Protein AF-A0A6G0TP11-F1 (afdb_monomer_lite)

InterPro domains:
  IPR000228 RNA 3'-terminal phosphate cyclase [PTHR11096] (9-161)
  IPR013792 RNA 3'-terminal phosphate cyclase/enolpyruvate transferase, alpha/beta [SSF55205] (10-142)
  IPR023797 RNA 3'-terminal phosphate cyclase domain [PF01137] (11-141)
  IPR037136 RNA 3'-terminal phosphate cyclase domain superfamily [G3DSA:3.65.10.20] (5-146)

pLDDT: mean 81.12, std 17.35, range [29.61, 96.81]

Radius of gyration: 19.03 Å; chains: 1; bounding box: 40×45×56 Å

Foldseek 3Di:
DDDPQCQVLLLLVLVCVQQVWDKDQSDGPRPDIDIGGHHGDDEEAADEPPDQWQHEPQSSCVSCVVSQQADPFKYKHKYFGAQEEPPGDHVCCCAVPVQVVQVQQVWDKDKDWPAHAYPGRGGTMIIIITGYDPDGGHDDDDPDPDPDDDDDDDDDDDDPDPDPPDPDDDDD

Secondary structure (DSSP, 8-state):
----TTHHHHHHHHHHHHTT-EEE--STT-S--EEE--PPPPS-EEE----SS--BHHHHHHHHHHHHHTSSS-EEEEEEEBSB-TTS--HHHIIIIIHHHHHHTT-EEEEEEEE--BTTT--EEEEEEEE--SS-PPP-------S-PPP-------SS------------

Sequence (172 aa):
MTISKNNYIIGIQLAKQMCNATTNGDRQNSCELTFQPKTLKMGNFNLNVNSQTAASIPLMIQSALPVAIFSNHNSSITMKGGTDVSFSPSMDYVKNVLFPIYKLFGVHCEAFITKRGFYPKGRGEVILTVNPVNEYLKPVEINNFGGHPSIKGFVFIAGPKHQTNKNNQVGC

Organism: Aphis glycines (NCBI:txid307491)

Structure (mmCIF, N/CA/C/O backbone):
data_AF-A0A6G0TP11-F1
#
_entry.id   AF-A0A6G0TP11-F1
#
loop_
_atom_site.group_PDB
_atom_site.id
_atom_site.type_symbol
_atom_site.label_atom_id
_atom_site.label_alt_id
_atom_site.label_comp_id
_atom_site.label_asym_id
_atom_site.label_entity_id
_atom_site.label_seq_id
_atom_site.pdbx_PDB_ins_code
_atom_site.Cartn_x
_atom_site.Cartn_y
_atom_site.Cartn_z
_atom_site.occupancy
_atom_site.B_iso_or_equiv
_atom_site.auth_seq_id
_atom_site.auth_comp_id
_atom_site.auth_asym_id
_atom_site.auth_atom_id
_atom_site.pdbx_PDB_model_num
ATOM 1 N N . MET A 1 1 ? 25.105 -1.634 -8.463 1.00 31.56 1 MET A N 1
ATOM 2 C CA . MET A 1 1 ? 23.649 -1.896 -8.491 1.00 31.56 1 MET A CA 1
ATOM 3 C C . MET A 1 1 ? 23.021 -1.133 -7.330 1.00 31.56 1 MET A C 1
ATOM 5 O O . MET A 1 1 ? 23.015 -1.622 -6.210 1.00 31.56 1 MET A O 1
ATOM 9 N N . THR A 1 2 ? 22.624 0.123 -7.540 1.00 29.61 2 THR A N 1
ATOM 10 C CA . THR A 1 2 ? 22.115 0.972 -6.450 1.00 29.61 2 THR A CA 1
ATOM 11 C C . THR A 1 2 ? 20.653 0.621 -6.213 1.00 29.61 2 THR A C 1
ATOM 13 O O . THR A 1 2 ? 19.771 1.096 -6.926 1.00 29.61 2 THR A O 1
ATOM 16 N N . ILE A 1 3 ? 20.400 -0.264 -5.249 1.00 41.25 3 ILE A N 1
ATOM 17 C CA . ILE A 1 3 ? 19.055 -0.490 -4.715 1.00 41.25 3 ILE A CA 1
ATOM 18 C C . ILE A 1 3 ? 18.548 0.881 -4.266 1.00 41.25 3 ILE A C 1
ATOM 20 O O . ILE A 1 3 ? 19.223 1.568 -3.498 1.00 41.25 3 ILE A O 1
ATOM 24 N N . SER A 1 4 ? 17.415 1.320 -4.817 1.00 46.41 4 SER A N 1
ATOM 25 C CA . SER A 1 4 ? 16.826 2.619 -4.499 1.00 46.41 4 SER A CA 1
ATOM 26 C C . SER A 1 4 ? 16.553 2.689 -2.997 1.00 46.41 4 SER A C 1
ATOM 28 O O . SER A 1 4 ? 15.559 2.156 -2.507 1.00 46.41 4 SER A O 1
ATOM 30 N N . LYS A 1 5 ? 17.445 3.358 -2.261 1.00 55.44 5 LYS A N 1
ATOM 31 C CA . LYS A 1 5 ? 17.356 3.628 -0.818 1.00 55.44 5 LYS A CA 1
ATOM 32 C C . LYS A 1 5 ? 16.141 4.497 -0.437 1.00 55.44 5 LYS A C 1
ATOM 34 O O . LYS A 1 5 ? 16.072 4.957 0.689 1.00 55.44 5 LYS A O 1
ATOM 39 N N . ASN A 1 6 ? 15.191 4.746 -1.339 1.00 65.38 6 ASN A N 1
ATOM 40 C CA . ASN A 1 6 ? 14.142 5.747 -1.144 1.00 65.38 6 ASN A CA 1
ATOM 41 C C . ASN A 1 6 ? 12.740 5.160 -0.909 1.00 65.38 6 ASN A C 1
ATOM 43 O O . ASN A 1 6 ? 11.840 5.914 -0.553 1.00 65.38 6 ASN A O 1
ATOM 47 N N . ASN A 1 7 ? 12.529 3.844 -1.063 1.00 67.56 7 ASN A N 1
ATOM 48 C CA . ASN A 1 7 ? 11.192 3.245 -0.896 1.00 67.56 7 ASN A CA 1
ATOM 49 C C . ASN A 1 7 ? 10.621 3.453 0.520 1.00 67.56 7 ASN A C 1
ATOM 51 O O . ASN A 1 7 ? 9.445 3.777 0.661 1.00 67.56 7 ASN A O 1
ATOM 55 N N . TYR A 1 8 ? 11.449 3.313 1.561 1.00 78.38 8 TYR A N 1
ATOM 56 C CA . TYR A 1 8 ? 10.992 3.464 2.947 1.00 78.38 8 TYR A CA 1
ATOM 57 C C . TYR A 1 8 ? 10.589 4.913 3.269 1.00 78.38 8 TYR A C 1
ATOM 59 O O . TYR A 1 8 ? 9.559 5.138 3.896 1.00 78.38 8 TYR A O 1
ATOM 67 N N . ILE A 1 9 ? 11.354 5.900 2.782 1.00 83.81 9 ILE A N 1
ATOM 68 C CA . ILE A 1 9 ? 11.070 7.333 2.978 1.00 83.81 9 ILE A CA 1
ATOM 69 C C . ILE A 1 9 ? 9.707 7.675 2.387 1.00 83.81 9 ILE A C 1
ATOM 71 O O . ILE A 1 9 ? 8.914 8.377 3.005 1.00 83.81 9 ILE A O 1
ATOM 75 N N . ILE A 1 10 ? 9.421 7.142 1.203 1.00 83.94 10 ILE A N 1
ATOM 76 C CA . ILE A 1 10 ? 8.155 7.366 0.513 1.00 83.94 10 ILE A CA 1
ATOM 77 C C . ILE A 1 10 ? 6.989 6.779 1.308 1.00 83.94 10 ILE A C 1
ATOM 79 O O . ILE A 1 10 ? 5.978 7.455 1.470 1.00 83.94 10 ILE A O 1
ATOM 83 N N . GLY A 1 11 ? 7.129 5.561 1.840 1.00 85.81 11 GLY A N 1
ATOM 84 C CA . GLY A 1 11 ? 6.117 4.964 2.717 1.00 85.81 11 GLY A CA 1
ATOM 85 C C . GLY A 1 11 ? 5.845 5.820 3.959 1.00 85.81 11 GLY A C 1
ATOM 86 O O . GLY A 1 11 ? 4.689 6.056 4.305 1.00 85.81 11 GLY A O 1
ATOM 87 N N . ILE A 1 12 ? 6.899 6.371 4.573 1.00 88.31 12 ILE A N 1
ATOM 88 C CA . ILE A 1 12 ? 6.788 7.287 5.720 1.00 88.31 12 ILE A CA 1
ATOM 89 C C . ILE A 1 12 ? 6.074 8.583 5.325 1.00 88.31 12 ILE A C 1
ATOM 91 O O . ILE A 1 12 ? 5.171 9.022 6.032 1.00 88.31 12 ILE A O 1
ATOM 95 N N . GLN A 1 13 ? 6.449 9.198 4.201 1.00 86.12 13 GLN A N 1
ATOM 96 C CA . GLN A 1 13 ? 5.829 10.432 3.705 1.00 86.12 13 GLN A CA 1
ATOM 97 C C . GLN A 1 13 ? 4.347 10.232 3.374 1.00 86.12 13 GLN A C 1
ATOM 99 O O . GLN A 1 13 ? 3.520 11.075 3.720 1.00 86.12 13 GLN A O 1
ATOM 104 N N . LEU A 1 14 ? 4.016 9.098 2.758 1.00 86.56 14 LEU A N 1
ATOM 105 C CA . LEU A 1 14 ? 2.657 8.664 2.458 1.00 86.56 14 LEU A CA 1
ATOM 106 C C . LEU A 1 14 ? 1.830 8.537 3.741 1.00 86.56 14 LEU A C 1
ATOM 108 O O . LEU A 1 14 ? 0.812 9.215 3.881 1.00 86.56 14 LEU A O 1
ATOM 112 N N . ALA A 1 15 ? 2.306 7.760 4.716 1.00 89.00 15 ALA A N 1
ATOM 113 C CA . ALA A 1 15 ? 1.636 7.620 6.006 1.00 89.00 15 ALA A CA 1
ATOM 114 C C . ALA A 1 15 ? 1.486 8.979 6.710 1.00 89.00 15 ALA A C 1
ATOM 116 O O . ALA A 1 15 ? 0.392 9.333 7.145 1.00 89.00 15 ALA A O 1
ATOM 117 N N . LYS A 1 16 ? 2.549 9.793 6.734 1.00 89.00 16 LYS A N 1
ATOM 118 C CA . LYS A 1 16 ? 2.557 11.146 7.311 1.00 89.00 16 LYS A CA 1
ATOM 119 C C . LYS A 1 16 ? 1.463 12.031 6.723 1.00 89.00 16 LYS A C 1
ATOM 121 O O . LYS A 1 16 ? 0.785 12.732 7.471 1.00 89.00 16 LYS A O 1
ATOM 126 N N . GLN A 1 17 ? 1.275 11.994 5.405 1.00 86.75 17 GLN A N 1
ATOM 127 C CA . GLN A 1 17 ? 0.228 12.749 4.713 1.00 86.75 17 GLN A CA 1
ATOM 128 C C . GLN A 1 17 ? -1.179 12.219 5.007 1.00 86.75 17 GLN A C 1
ATOM 130 O O . GLN A 1 17 ? -2.121 13.011 5.059 1.00 86.75 17 GLN A O 1
ATOM 135 N N . MET A 1 18 ? -1.331 10.909 5.208 1.00 87.38 18 MET A N 1
ATOM 136 C CA . MET A 1 18 ? -2.619 10.288 5.522 1.00 87.38 18 MET A CA 1
ATOM 137 C C . MET A 1 18 ? -3.086 10.562 6.954 1.00 87.38 18 MET A C 1
ATOM 139 O O . MET A 1 18 ? -4.284 10.702 7.173 1.00 87.38 18 MET A O 1
ATOM 143 N N . CYS A 1 19 ? -2.174 10.685 7.920 1.00 89.19 19 CYS A N 1
ATOM 144 C CA . CYS A 1 19 ? -2.515 10.887 9.333 1.00 89.19 19 CYS A CA 1
ATOM 145 C C . CYS A 1 19 ? -2.054 12.233 9.919 1.00 89.19 19 CYS A C 1
ATOM 147 O O . CYS A 1 19 ? -1.916 12.353 11.139 1.00 89.19 19 CYS A O 1
ATOM 149 N N . ASN A 1 20 ? -1.765 13.226 9.067 1.00 88.25 20 ASN A N 1
ATOM 150 C CA . ASN A 1 20 ? -1.270 14.555 9.455 1.00 88.25 20 ASN A CA 1
ATOM 151 C C . ASN A 1 20 ? -0.120 14.497 10.486 1.00 88.25 20 ASN A C 1
ATOM 153 O O . ASN A 1 20 ? -0.073 15.294 11.426 1.00 88.25 20 ASN A O 1
ATOM 157 N N . ALA A 1 21 ? 0.786 13.525 10.345 1.00 91.38 21 ALA A N 1
ATOM 158 C CA . ALA A 1 21 ? 1.806 13.262 11.353 1.00 91.38 21 ALA A CA 1
ATOM 159 C C . ALA A 1 21 ? 2.896 14.337 11.386 1.00 91.38 21 ALA A C 1
ATOM 161 O O . ALA A 1 21 ? 3.246 14.953 10.374 1.00 91.38 21 ALA A O 1
ATOM 162 N N . THR A 1 22 ? 3.513 14.490 12.554 1.00 94.12 22 THR A N 1
ATOM 163 C CA . THR A 1 22 ? 4.828 15.121 12.693 1.00 94.12 22 THR A CA 1
ATOM 164 C C . THR A 1 22 ? 5.906 14.049 12.689 1.00 94.12 22 THR A C 1
ATOM 166 O O . THR A 1 22 ? 5.776 13.025 13.358 1.00 94.12 22 THR A O 1
ATOM 169 N N . THR A 1 23 ? 6.969 14.275 11.920 1.00 92.81 23 THR A N 1
ATOM 170 C CA . THR A 1 23 ? 8.088 13.335 11.808 1.00 92.81 23 THR A CA 1
ATOM 171 C C . THR A 1 23 ? 9.414 14.040 12.023 1.00 92.81 23 THR A C 1
ATOM 173 O O . THR A 1 23 ? 9.561 15.212 11.675 1.00 92.81 23 THR A O 1
ATOM 176 N N . ASN A 1 24 ? 10.382 13.309 12.564 1.00 93.06 24 ASN A N 1
ATOM 177 C CA . ASN A 1 24 ? 11.785 13.700 12.612 1.00 93.06 24 ASN A CA 1
ATOM 178 C C . ASN A 1 24 ? 12.616 12.524 12.097 1.00 93.06 24 ASN A C 1
ATOM 180 O O . ASN A 1 24 ? 12.381 11.394 12.512 1.00 93.06 24 ASN A O 1
ATOM 184 N N . GLY A 1 25 ? 13.551 12.768 11.180 1.00 88.06 25 GLY A N 1
ATOM 185 C CA . GLY A 1 25 ? 14.375 11.705 10.601 1.00 88.06 25 GLY A CA 1
ATOM 186 C C . GLY A 1 25 ? 13.824 11.071 9.321 1.00 88.06 25 GLY A C 1
ATOM 187 O O . GLY A 1 25 ? 14.420 10.117 8.830 1.00 88.06 25 GLY A O 1
ATOM 188 N N . ASP A 1 26 ? 12.764 11.614 8.704 1.00 85.69 26 ASP A N 1
ATOM 189 C CA . ASP A 1 26 ? 12.248 11.204 7.383 1.00 85.69 26 ASP A CA 1
ATOM 190 C C . ASP A 1 26 ? 13.151 11.669 6.220 1.00 85.69 26 ASP A C 1
ATOM 192 O O . ASP A 1 26 ? 12.708 12.281 5.250 1.00 85.69 26 ASP A O 1
ATOM 196 N N . ARG A 1 27 ? 14.451 11.369 6.322 1.00 84.50 27 ARG A N 1
ATOM 197 C CA . ARG A 1 27 ? 15.502 11.704 5.355 1.00 84.50 27 ARG A CA 1
ATOM 198 C C . ARG A 1 27 ? 16.358 10.485 5.014 1.00 84.50 27 ARG A C 1
ATOM 200 O O . ARG A 1 27 ? 16.392 9.483 5.731 1.00 84.50 27 ARG A O 1
ATOM 207 N N . GLN A 1 28 ? 17.084 10.578 3.907 1.00 82.06 28 GLN A N 1
ATOM 208 C CA . GLN A 1 28 ? 17.957 9.500 3.454 1.00 82.06 28 GLN A CA 1
ATOM 209 C C . GLN A 1 28 ? 19.107 9.249 4.437 1.00 82.06 28 GLN A C 1
ATOM 211 O O . GLN A 1 28 ? 19.695 10.192 4.963 1.00 82.06 28 GLN A O 1
ATOM 216 N N . ASN A 1 29 ? 19.433 7.970 4.653 1.00 83.69 29 ASN A N 1
ATOM 217 C CA . ASN A 1 29 ? 20.475 7.508 5.579 1.00 83.69 29 ASN A CA 1
ATOM 218 C C . ASN A 1 29 ? 20.257 7.927 7.050 1.00 83.69 29 ASN A C 1
ATOM 220 O O . ASN A 1 29 ? 21.198 7.872 7.836 1.00 83.69 29 ASN A O 1
ATOM 224 N N . SER A 1 30 ? 19.045 8.343 7.435 1.00 87.38 30 SER A N 1
ATOM 225 C CA . SER A 1 30 ? 18.709 8.477 8.853 1.00 87.38 30 SER A CA 1
ATOM 226 C C . SER A 1 30 ? 18.695 7.096 9.507 1.00 87.38 30 SER A C 1
ATOM 228 O O . SER A 1 30 ? 18.096 6.170 8.960 1.00 87.38 30 SER A O 1
ATOM 230 N N . CYS A 1 31 ? 19.330 6.969 10.669 1.00 89.31 31 CYS A N 1
ATOM 231 C CA . CYS A 1 31 ? 19.283 5.754 11.491 1.00 89.31 31 CYS A CA 1
ATOM 232 C C . CYS A 1 31 ? 18.174 5.804 12.551 1.00 89.31 31 CYS A C 1
ATOM 234 O O . CYS A 1 31 ? 17.948 4.824 13.251 1.00 89.31 31 CYS A O 1
ATOM 236 N N . GLU A 1 32 ? 17.493 6.943 12.665 1.00 91.25 32 GLU A N 1
ATOM 237 C CA . GLU A 1 32 ? 16.431 7.184 13.632 1.00 91.25 32 GLU A CA 1
ATOM 238 C C . GLU A 1 32 ? 15.247 7.866 12.940 1.00 91.25 32 GLU A C 1
ATOM 240 O O . GLU A 1 32 ? 15.430 8.694 12.038 1.00 91.25 32 GLU A O 1
ATOM 245 N N . LEU A 1 33 ? 14.036 7.499 13.355 1.00 93.25 33 LEU A N 1
ATOM 246 C CA . LEU A 1 33 ? 12.785 8.086 12.896 1.00 93.25 33 LEU A CA 1
ATOM 247 C C . LEU A 1 33 ? 11.839 8.232 14.088 1.00 93.25 33 LEU A C 1
ATOM 249 O O . LEU A 1 33 ? 11.459 7.244 14.710 1.00 93.25 33 LEU A O 1
ATOM 253 N N . THR A 1 34 ? 11.385 9.453 14.345 1.00 95.31 34 THR A N 1
ATOM 254 C CA . THR A 1 34 ? 10.225 9.715 15.199 1.00 95.31 34 THR A CA 1
ATOM 255 C C . THR A 1 34 ? 9.009 9.938 14.310 1.00 95.31 34 THR A C 1
ATOM 257 O O . THR A 1 34 ? 9.068 10.751 13.386 1.00 95.31 34 THR A O 1
ATOM 260 N N . PHE A 1 35 ? 7.903 9.248 14.587 1.00 95.00 35 PHE A N 1
ATOM 261 C CA . PHE A 1 35 ? 6.640 9.404 13.866 1.00 95.00 35 PHE A CA 1
ATOM 262 C C . PHE A 1 35 ? 5.496 9.582 14.863 1.00 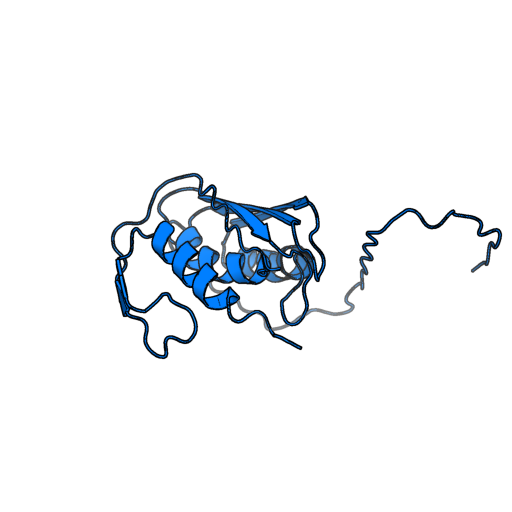95.00 35 PHE A C 1
ATOM 264 O O . PHE A 1 35 ? 5.189 8.673 15.629 1.00 95.00 35 PHE A O 1
ATOM 271 N N . GLN A 1 36 ? 4.862 10.752 14.852 1.00 95.75 36 GLN A N 1
ATOM 272 C CA . GLN A 1 36 ? 3.767 11.084 15.756 1.00 95.75 36 GLN A CA 1
ATOM 273 C C . GLN A 1 36 ? 2.496 11.362 14.939 1.00 95.75 36 GLN A C 1
ATOM 2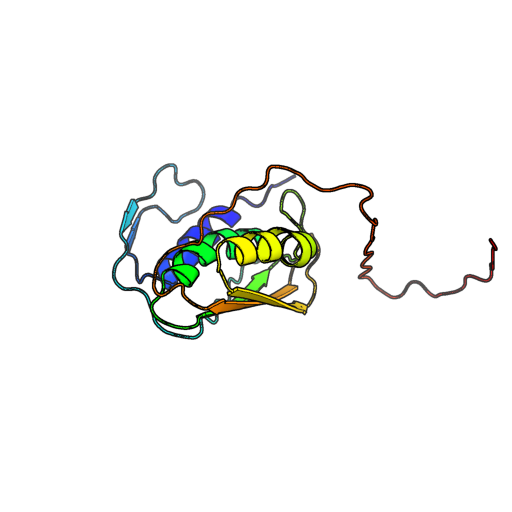75 O O . GLN A 1 36 ? 2.365 12.459 14.381 1.00 95.75 36 GLN A O 1
ATOM 280 N N . PRO A 1 37 ? 1.576 10.383 14.819 1.00 92.75 37 PRO A N 1
ATOM 281 C CA . PRO A 1 37 ? 0.323 10.565 14.095 1.00 92.75 37 PRO A CA 1
ATOM 282 C C . PRO A 1 37 ? -0.570 11.584 14.808 1.00 92.75 37 PRO A C 1
ATOM 284 O O . PRO A 1 37 ? -0.516 11.728 16.030 1.00 92.75 37 PRO A O 1
ATOM 287 N N . LYS A 1 38 ? -1.393 12.297 14.037 1.00 90.19 38 LYS A N 1
ATOM 288 C CA . LYS A 1 38 ? -2.394 13.231 14.559 1.00 90.19 38 LYS A CA 1
ATOM 289 C C . LYS A 1 38 ? -3.780 12.762 14.133 1.00 90.19 38 LYS A C 1
ATOM 291 O O . LYS A 1 38 ? -4.257 11.735 14.597 1.00 90.19 38 LYS A O 1
ATOM 296 N N . THR A 1 39 ? -4.423 13.500 13.239 1.00 85.44 39 THR A N 1
ATOM 297 C CA . THR A 1 39 ? -5.755 13.193 12.729 1.00 85.44 39 THR A CA 1
ATOM 298 C C . THR A 1 39 ? -5.669 12.539 11.360 1.00 85.44 39 THR A C 1
ATOM 300 O O . THR A 1 39 ? -4.891 12.964 10.503 1.00 85.44 39 THR A O 1
ATOM 303 N N . LEU A 1 40 ? -6.499 11.521 11.133 1.00 83.75 40 LEU A N 1
ATOM 304 C CA . LEU A 1 40 ? -6.665 10.939 9.806 1.00 83.75 40 LEU A CA 1
ATOM 305 C C . LEU A 1 40 ? -7.269 11.979 8.864 1.00 83.75 40 LEU A C 1
ATOM 307 O O . LEU A 1 40 ? -8.282 12.615 9.163 1.00 83.75 40 LEU A O 1
ATOM 311 N N . LYS A 1 41 ? -6.621 12.171 7.722 1.00 71.56 41 LYS A N 1
ATOM 312 C CA . LYS A 1 41 ? -7.101 13.050 6.667 1.00 71.56 41 LYS A CA 1
ATOM 313 C C . LYS A 1 41 ? -8.218 12.342 5.900 1.00 71.56 41 LYS A C 1
ATOM 315 O O . LYS A 1 41 ? -8.115 11.160 5.592 1.00 71.56 41 LYS A O 1
ATOM 320 N N . MET A 1 42 ? -9.283 13.075 5.592 1.00 66.88 42 MET A N 1
ATOM 321 C CA . MET A 1 42 ? -10.454 12.545 4.889 1.00 66.88 42 MET A CA 1
ATOM 322 C C . MET A 1 42 ? -10.292 12.690 3.364 1.00 66.88 42 MET A C 1
ATOM 324 O O . MET A 1 42 ? -9.829 13.732 2.894 1.00 66.88 42 MET A O 1
ATOM 328 N N . GLY A 1 43 ? -10.733 11.690 2.593 1.00 65.94 43 GLY A N 1
ATOM 329 C CA . GLY A 1 43 ? -10.976 11.805 1.147 1.00 65.94 43 GLY A CA 1
ATOM 330 C C . GLY A 1 43 ? -9.847 11.350 0.208 1.00 65.94 43 GLY A C 1
ATOM 331 O O . GLY A 1 43 ? -9.020 10.506 0.543 1.00 65.94 43 GLY A O 1
ATOM 332 N N . ASN A 1 44 ? -9.860 11.883 -1.022 1.00 62.25 44 ASN A N 1
ATOM 333 C CA . ASN A 1 44 ? -8.967 11.472 -2.112 1.00 62.25 44 ASN A CA 1
ATOM 334 C C . ASN A 1 44 ? -7.518 11.940 -1.877 1.00 62.25 44 ASN A C 1
ATOM 336 O O . ASN A 1 44 ? -7.217 13.136 -1.852 1.00 62.25 44 ASN A O 1
ATOM 340 N N . PHE A 1 45 ? -6.597 10.988 -1.788 1.00 65.44 45 PHE A N 1
ATOM 341 C CA . PHE A 1 45 ? -5.158 11.184 -1.705 1.00 65.44 45 PHE A CA 1
ATOM 342 C C . PHE A 1 45 ? -4.545 11.219 -3.111 1.00 65.44 45 PHE A C 1
ATOM 344 O O . PHE A 1 45 ? -4.133 10.207 -3.674 1.00 65.44 45 PHE A O 1
ATOM 351 N N . ASN A 1 46 ? -4.427 12.407 -3.699 1.00 56.22 46 ASN A N 1
ATOM 352 C CA . ASN A 1 46 ? -3.624 12.575 -4.912 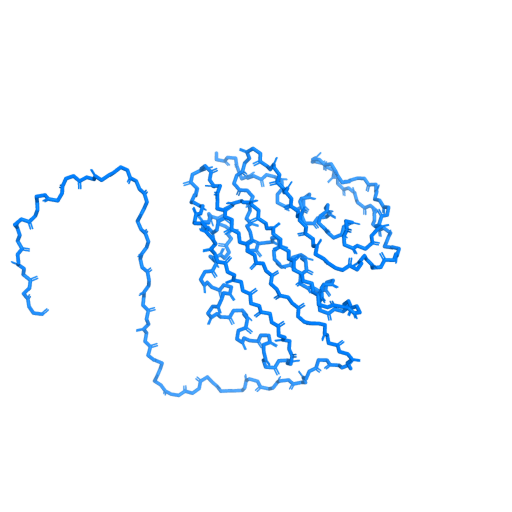1.00 56.22 46 ASN A CA 1
ATOM 353 C C . ASN A 1 46 ? -2.146 12.696 -4.541 1.00 56.22 46 ASN A C 1
ATOM 355 O O . ASN A 1 46 ? -1.598 13.794 -4.432 1.00 56.22 46 ASN A O 1
ATOM 359 N N . LEU A 1 47 ? -1.508 11.552 -4.309 1.00 57.88 47 LEU A N 1
ATOM 360 C CA . LEU A 1 47 ? -0.122 11.496 -3.872 1.00 57.88 47 LEU A CA 1
ATOM 361 C C . LEU A 1 47 ? 0.800 11.316 -5.068 1.00 57.88 47 LEU A C 1
ATOM 363 O O . LEU A 1 47 ? 1.188 10.224 -5.476 1.00 57.88 47 LEU A O 1
ATOM 367 N N . ASN A 1 48 ? 1.189 12.461 -5.624 1.00 53.75 48 ASN A N 1
ATOM 368 C CA . ASN A 1 48 ? 2.259 12.536 -6.605 1.00 53.75 48 ASN A CA 1
ATOM 369 C C . ASN A 1 48 ? 3.605 12.327 -5.904 1.00 53.75 48 ASN A C 1
ATOM 371 O O . ASN A 1 48 ? 4.323 13.278 -5.596 1.00 53.75 48 ASN A O 1
ATOM 375 N N . VAL A 1 49 ? 3.961 11.069 -5.665 1.00 54.12 49 VAL A N 1
ATOM 376 C CA . VAL A 1 49 ? 5.320 10.713 -5.266 1.00 54.12 49 VAL A CA 1
ATOM 377 C C . VAL A 1 49 ? 6.208 10.816 -6.504 1.00 54.12 49 VAL A C 1
ATOM 379 O O . VAL A 1 49 ? 6.390 9.868 -7.265 1.00 54.12 49 VAL A O 1
ATOM 382 N N . ASN A 1 50 ? 6.749 12.011 -6.731 1.00 48.50 50 ASN A N 1
ATOM 383 C CA . ASN A 1 50 ? 7.685 12.289 -7.815 1.00 48.50 50 ASN A CA 1
ATOM 384 C C . ASN A 1 50 ? 9.092 11.856 -7.401 1.00 48.50 50 ASN A C 1
ATOM 386 O O . ASN A 1 50 ? 10.009 12.647 -7.197 1.00 48.50 50 ASN A O 1
ATOM 390 N N . SER A 1 51 ? 9.259 10.554 -7.248 1.00 43.22 51 SER A N 1
ATOM 391 C CA . SER A 1 51 ? 10.579 9.970 -7.185 1.00 43.22 51 SER A CA 1
ATOM 392 C C . SER A 1 51 ? 11.137 9.998 -8.610 1.00 43.22 51 SER A C 1
ATOM 394 O O . SER A 1 51 ? 10.610 9.337 -9.499 1.00 43.22 51 SER A O 1
ATOM 396 N N . GLN A 1 52 ? 12.231 10.725 -8.845 1.00 43.81 52 GLN A N 1
ATOM 397 C CA . GLN A 1 52 ? 13.032 10.588 -10.075 1.00 43.81 52 GLN A CA 1
ATOM 398 C C . GLN A 1 52 ? 13.504 9.131 -10.309 1.00 43.81 52 GLN A C 1
ATOM 400 O O . GLN A 1 52 ? 13.988 8.796 -11.387 1.00 43.81 52 GLN A O 1
ATOM 405 N N . THR A 1 53 ? 13.317 8.253 -9.317 1.00 55.50 53 THR A N 1
ATOM 406 C CA . THR A 1 53 ? 13.583 6.812 -9.321 1.00 55.50 53 THR A CA 1
ATOM 407 C C . THR A 1 53 ? 12.314 5.936 -9.392 1.00 55.50 53 THR A C 1
ATOM 409 O O . THR A 1 53 ? 11.192 6.372 -9.137 1.00 55.50 53 THR A O 1
ATOM 412 N N . ALA A 1 54 ? 12.482 4.652 -9.709 1.00 58.56 54 ALA A N 1
ATOM 413 C CA . ALA A 1 54 ? 11.415 3.651 -9.799 1.00 58.56 54 ALA A CA 1
ATOM 414 C C . ALA A 1 54 ? 10.902 3.169 -8.420 1.00 58.56 54 ALA A C 1
ATOM 416 O O . ALA A 1 54 ? 11.033 1.993 -8.085 1.00 58.56 54 ALA A O 1
ATOM 417 N N . ALA A 1 55 ? 10.349 4.068 -7.601 1.00 74.81 55 ALA A N 1
ATOM 418 C CA . ALA A 1 55 ? 9.748 3.696 -6.319 1.00 74.81 55 ALA A CA 1
ATOM 419 C C . ALA A 1 55 ? 8.589 2.711 -6.521 1.00 74.81 55 ALA A C 1
ATOM 421 O O . ALA A 1 55 ? 7.740 2.934 -7.384 1.00 74.81 55 ALA A O 1
ATOM 422 N N . SER A 1 56 ? 8.561 1.617 -5.761 1.00 87.62 56 SER A N 1
ATOM 423 C CA . SER A 1 56 ? 7.576 0.550 -5.963 1.00 87.62 56 SER A CA 1
ATOM 424 C C . SER A 1 56 ? 6.179 0.968 -5.497 1.00 87.62 56 SER A C 1
ATOM 426 O O . SER A 1 56 ? 5.964 1.232 -4.314 1.00 87.62 56 SER A O 1
ATOM 428 N N . ILE A 1 57 ? 5.214 0.960 -6.418 1.00 90.25 57 ILE A N 1
ATOM 429 C CA . ILE A 1 57 ? 3.797 1.161 -6.105 1.00 90.25 57 ILE A CA 1
ATOM 430 C C . ILE A 1 57 ? 3.270 0.068 -5.163 1.00 90.25 57 ILE A C 1
ATOM 432 O O . ILE A 1 57 ? 2.645 0.427 -4.169 1.00 90.25 57 ILE A O 1
ATOM 436 N N . PRO A 1 58 ? 3.543 -1.233 -5.380 1.00 92.25 58 PRO A N 1
ATOM 437 C CA . PRO A 1 58 ? 3.177 -2.279 -4.423 1.00 92.25 58 PRO A CA 1
ATOM 438 C C . PRO A 1 58 ? 3.625 -2.016 -2.976 1.00 92.25 58 PRO A C 1
ATOM 440 O O . PRO A 1 58 ? 2.850 -2.246 -2.051 1.00 92.25 58 PRO A O 1
ATOM 443 N N . LEU A 1 59 ? 4.834 -1.486 -2.759 1.00 90.25 59 LEU A N 1
ATOM 444 C CA . LEU A 1 59 ? 5.309 -1.145 -1.408 1.00 90.25 59 LEU A CA 1
ATOM 445 C C . LEU A 1 59 ? 4.613 0.099 -0.833 1.00 90.25 59 LEU A C 1
ATOM 447 O O . LEU A 1 59 ? 4.312 0.145 0.361 1.00 90.25 59 LEU A O 1
ATOM 451 N N . MET A 1 60 ? 4.312 1.091 -1.678 1.00 89.75 60 MET A N 1
ATOM 452 C CA . MET A 1 60 ? 3.488 2.237 -1.277 1.00 89.75 60 MET A CA 1
ATOM 453 C C . MET A 1 60 ? 2.090 1.786 -0.844 1.00 89.75 60 MET A C 1
ATOM 455 O O . MET A 1 60 ? 1.615 2.191 0.214 1.00 89.75 60 MET A O 1
ATOM 459 N N . ILE A 1 61 ? 1.470 0.881 -1.607 1.00 92.38 61 ILE A N 1
ATOM 460 C CA . ILE A 1 61 ? 0.181 0.267 -1.274 1.00 92.38 61 ILE A CA 1
ATOM 461 C C . ILE A 1 61 ? 0.248 -0.395 0.108 1.00 92.38 61 ILE A C 1
ATOM 463 O O . ILE A 1 61 ? -0.602 -0.109 0.946 1.00 92.38 61 ILE A O 1
ATOM 467 N N . GLN A 1 62 ? 1.276 -1.204 0.388 1.00 91.38 62 GLN A N 1
ATOM 468 C CA . GLN A 1 62 ? 1.447 -1.848 1.701 1.00 91.38 62 GLN A CA 1
ATOM 469 C C . GLN A 1 62 ? 1.553 -0.846 2.859 1.00 91.38 62 GLN A C 1
ATOM 471 O O . GLN A 1 62 ? 1.037 -1.118 3.938 1.00 91.38 62 GLN A O 1
ATOM 476 N N . SER A 1 63 ? 2.182 0.312 2.640 1.00 90.00 63 SER A N 1
ATOM 477 C CA . SER A 1 63 ? 2.297 1.360 3.665 1.00 90.00 63 SER A CA 1
ATOM 478 C C . SER A 1 63 ? 0.985 2.125 3.879 1.00 90.00 63 SER A C 1
ATOM 480 O O . SER A 1 63 ? 0.659 2.483 5.007 1.00 90.00 63 SER A O 1
ATOM 482 N N . ALA A 1 64 ? 0.218 2.373 2.812 1.00 90.06 64 ALA A N 1
ATOM 483 C CA . ALA A 1 64 ? -1.049 3.102 2.891 1.00 90.06 64 ALA A CA 1
ATOM 484 C C . ALA A 1 64 ? -2.217 2.256 3.407 1.00 90.06 64 ALA A C 1
ATOM 486 O O . ALA A 1 64 ? -3.108 2.785 4.070 1.00 90.06 64 ALA A O 1
ATOM 487 N N . LEU A 1 65 ? -2.239 0.960 3.087 1.00 91.94 65 LEU A N 1
ATOM 488 C CA . LEU A 1 65 ? -3.376 0.077 3.349 1.00 91.94 65 LEU A CA 1
ATOM 489 C C . LEU A 1 65 ? -3.836 0.086 4.812 1.00 91.94 65 LEU A C 1
ATOM 491 O O . LEU A 1 65 ? -5.022 0.327 5.013 1.00 91.94 65 LEU A O 1
ATOM 495 N N . PRO A 1 66 ? -2.970 -0.100 5.829 1.00 91.38 66 PRO A N 1
ATOM 496 C CA . PRO A 1 66 ? -3.418 -0.090 7.221 1.00 91.38 66 PRO A CA 1
ATOM 497 C C . PRO A 1 66 ? -4.111 1.221 7.599 1.00 91.38 66 PRO A C 1
ATOM 499 O O . PRO A 1 66 ? -5.164 1.210 8.228 1.00 91.38 66 PRO A O 1
ATOM 502 N N . VAL A 1 67 ? -3.567 2.356 7.152 1.00 91.25 67 VAL A N 1
ATOM 503 C CA . VAL A 1 67 ? -4.134 3.678 7.445 1.00 91.25 67 VAL A CA 1
ATOM 504 C C . VAL A 1 67 ? -5.474 3.876 6.731 1.00 91.25 67 VAL A C 1
ATOM 506 O O . VAL A 1 67 ? -6.401 4.425 7.316 1.00 91.25 67 VAL A O 1
ATOM 509 N N . ALA A 1 68 ? -5.599 3.413 5.484 1.00 91.25 68 ALA A N 1
ATOM 510 C CA . ALA A 1 68 ? -6.836 3.517 4.713 1.00 91.25 68 ALA A CA 1
ATOM 511 C C . ALA A 1 68 ? -7.945 2.589 5.243 1.00 91.25 68 ALA A C 1
ATOM 513 O O . ALA A 1 68 ? -9.101 3.002 5.317 1.00 91.25 68 ALA A O 1
ATOM 514 N N . ILE A 1 69 ? -7.595 1.361 5.639 1.00 92.94 69 ILE A N 1
ATOM 515 C CA . ILE A 1 69 ? -8.524 0.360 6.188 1.00 92.94 69 ILE A CA 1
ATOM 516 C C . ILE A 1 69 ? -9.181 0.870 7.473 1.00 92.94 69 ILE A C 1
ATOM 518 O O . ILE A 1 69 ? -10.382 0.702 7.642 1.00 92.94 69 ILE A O 1
ATOM 522 N N . PHE A 1 70 ? -8.414 1.516 8.353 1.00 90.62 70 PHE A N 1
ATOM 523 C CA . PHE A 1 70 ? -8.910 2.055 9.626 1.00 90.62 70 PHE A CA 1
ATOM 524 C C . PHE A 1 70 ? -9.252 3.549 9.561 1.00 90.62 70 PHE A C 1
ATOM 526 O O . PHE A 1 70 ? -9.282 4.235 10.581 1.00 90.62 70 PHE A O 1
ATOM 533 N N . SER A 1 71 ? -9.476 4.076 8.358 1.00 87.69 71 SER A N 1
ATOM 534 C CA . SER A 1 71 ? -9.975 5.439 8.190 1.00 87.69 71 SER A CA 1
ATOM 535 C C . SER A 1 71 ? -11.488 5.511 8.407 1.00 87.69 71 SER A C 1
ATOM 537 O O . SER A 1 71 ? -12.165 4.495 8.452 1.00 87.69 71 SER A O 1
ATOM 539 N N . ASN A 1 72 ? -12.039 6.720 8.530 1.00 85.25 72 ASN A N 1
ATOM 540 C CA . ASN A 1 72 ? -13.489 6.908 8.694 1.00 85.25 72 ASN A CA 1
ATOM 541 C C . ASN A 1 72 ? -14.236 7.030 7.351 1.00 85.25 72 ASN A C 1
ATOM 543 O O . ASN A 1 72 ? -15.454 7.196 7.332 1.00 85.25 72 ASN A O 1
ATOM 547 N N . HIS A 1 73 ? -13.519 7.020 6.220 1.00 86.19 73 HIS A N 1
ATOM 548 C CA . HIS A 1 73 ? -14.080 7.324 4.903 1.00 86.19 73 HIS A CA 1
ATOM 549 C C . HIS A 1 73 ? -13.418 6.502 3.802 1.00 86.19 73 HIS A C 1
ATOM 551 O O . HIS A 1 73 ? -12.257 6.119 3.902 1.00 86.19 73 HIS A O 1
ATOM 557 N N . ASN A 1 74 ? -14.131 6.315 2.693 1.00 89.12 74 ASN A N 1
ATOM 558 C CA . ASN A 1 74 ? -13.539 5.732 1.494 1.00 89.12 74 ASN A CA 1
ATOM 559 C C . ASN A 1 74 ? -12.318 6.550 1.053 1.00 89.12 74 ASN A C 1
ATOM 561 O O . ASN A 1 74 ? -12.369 7.779 0.952 1.00 89.12 74 ASN A O 1
ATOM 565 N N . SER A 1 75 ? -11.227 5.845 0.778 1.00 88.56 75 SER A N 1
ATOM 566 C CA . SER A 1 75 ? -9.957 6.424 0.358 1.00 88.56 75 SER A CA 1
ATOM 567 C C . SER A 1 75 ? -9.703 6.098 -1.110 1.00 88.56 75 SER A C 1
ATOM 569 O O . SER A 1 75 ? -9.799 4.941 -1.515 1.00 88.56 75 SER A O 1
ATOM 571 N N . SER A 1 76 ? -9.333 7.105 -1.901 1.00 90.44 76 SER A N 1
ATOM 572 C CA . SER A 1 76 ? -8.823 6.926 -3.266 1.00 90.44 76 SER A CA 1
ATOM 573 C C . SER A 1 76 ? -7.422 7.513 -3.351 1.00 90.44 76 SER A C 1
ATOM 575 O O . SER A 1 76 ? -7.245 8.697 -3.078 1.00 90.44 76 SER A O 1
ATOM 577 N N . ILE A 1 77 ? -6.422 6.696 -3.674 1.00 89.06 77 ILE A N 1
ATOM 578 C CA . ILE A 1 77 ? -5.004 7.058 -3.648 1.00 89.06 77 ILE A CA 1
ATOM 579 C C . ILE A 1 77 ? -4.406 6.890 -5.041 1.00 89.06 77 ILE A C 1
ATOM 581 O O . ILE A 1 77 ? -4.224 5.770 -5.517 1.00 89.06 77 ILE A O 1
ATOM 585 N N . THR A 1 78 ? -4.049 8.000 -5.679 1.00 89.56 78 THR A N 1
ATOM 586 C CA . THR A 1 78 ? -3.310 7.978 -6.948 1.00 89.56 78 THR A CA 1
ATOM 587 C C . THR A 1 78 ? -1.819 7.916 -6.652 1.00 89.56 78 THR A C 1
ATOM 589 O O . THR A 1 78 ? -1.291 8.813 -5.998 1.00 89.56 78 THR A O 1
ATOM 592 N N . MET A 1 79 ? -1.135 6.885 -7.148 1.00 88.19 79 MET A N 1
ATOM 593 C CA . MET A 1 79 ? 0.298 6.652 -6.961 1.00 88.19 79 MET A CA 1
ATOM 594 C C . MET A 1 79 ? 1.011 6.553 -8.305 1.00 88.19 79 MET A C 1
ATOM 596 O O . MET A 1 79 ? 0.548 5.867 -9.215 1.00 88.19 79 MET A O 1
ATOM 600 N N . LYS A 1 80 ? 2.181 7.187 -8.410 1.00 86.69 80 LYS A N 1
ATOM 601 C CA . LYS A 1 80 ? 3.061 7.121 -9.585 1.00 86.69 80 LYS A CA 1
ATOM 602 C C . LYS A 1 80 ? 4.400 6.506 -9.201 1.00 86.69 80 LYS A C 1
ATOM 604 O O . LYS A 1 80 ? 4.969 6.861 -8.176 1.00 86.69 80 LYS A O 1
ATOM 609 N N . GLY A 1 81 ? 4.911 5.586 -10.015 1.00 85.81 81 GLY A N 1
ATOM 610 C CA . GLY A 1 81 ? 6.118 4.830 -9.680 1.00 85.81 81 GLY A CA 1
ATOM 611 C C . GLY A 1 81 ? 6.332 3.596 -10.551 1.00 85.81 81 GLY A C 1
ATOM 612 O O . GLY A 1 81 ? 5.936 3.556 -11.712 1.00 85.81 81 GLY A O 1
ATOM 613 N N . GLY A 1 82 ? 7.009 2.589 -10.019 1.00 87.88 82 GLY A N 1
ATOM 614 C CA . GLY A 1 82 ? 7.155 1.281 -10.642 1.00 87.88 82 GLY A CA 1
ATOM 615 C C . GLY A 1 82 ? 5.987 0.365 -10.284 1.00 87.88 82 GLY A C 1
ATOM 616 O O . GLY A 1 82 ? 5.725 0.151 -9.104 1.00 87.88 82 GLY A O 1
ATOM 617 N N . THR A 1 83 ? 5.301 -0.188 -11.282 1.00 89.94 83 THR A N 1
ATOM 618 C CA . THR A 1 83 ? 4.295 -1.248 -11.071 1.00 89.94 83 THR A CA 1
ATOM 619 C C . THR A 1 83 ? 4.943 -2.623 -10.971 1.00 89.94 83 THR A C 1
ATOM 621 O O . THR A 1 83 ? 4.424 -3.501 -10.289 1.00 89.94 83 THR A O 1
ATOM 624 N N . ASP A 1 84 ? 6.077 -2.791 -11.656 1.00 87.50 84 ASP A N 1
ATOM 625 C CA . ASP A 1 84 ? 6.768 -4.060 -11.857 1.00 87.50 84 ASP A CA 1
ATOM 626 C C . ASP A 1 84 ? 8.283 -3.789 -11.799 1.00 87.50 84 ASP A C 1
ATOM 628 O O . ASP A 1 84 ? 8.929 -3.450 -12.797 1.00 87.50 84 ASP A O 1
ATOM 632 N N . VAL A 1 85 ? 8.841 -3.838 -10.587 1.00 81.44 85 VAL A N 1
ATOM 633 C CA . VAL A 1 85 ? 10.255 -3.539 -10.300 1.00 81.44 85 VAL A CA 1
ATOM 634 C C . VAL A 1 85 ? 10.883 -4.654 -9.471 1.00 81.44 85 VAL A C 1
ATOM 636 O O . VAL A 1 85 ? 10.192 -5.340 -8.721 1.00 81.44 85 VAL A O 1
ATOM 639 N N . SER A 1 86 ? 12.199 -4.840 -9.595 1.00 80.25 86 SER A N 1
ATOM 640 C CA . SER A 1 86 ? 12.942 -5.843 -8.823 1.00 80.25 86 SER A CA 1
ATOM 641 C C . SER A 1 86 ? 12.807 -5.624 -7.311 1.00 80.25 86 SER A C 1
ATOM 643 O O . SER A 1 86 ? 12.698 -4.485 -6.854 1.00 80.25 86 SER A O 1
ATOM 645 N N . PHE A 1 87 ? 12.881 -6.714 -6.537 1.00 80.56 87 PHE A N 1
ATOM 646 C CA . PHE A 1 87 ? 12.810 -6.707 -5.064 1.00 80.56 87 PHE A CA 1
ATOM 647 C C . PHE A 1 87 ? 11.514 -6.097 -4.499 1.00 80.56 87 PHE A C 1
ATOM 649 O O . PHE A 1 87 ? 11.490 -5.530 -3.410 1.00 80.56 87 PHE A O 1
ATOM 656 N N . SER A 1 88 ? 10.430 -6.223 -5.258 1.00 85.62 88 SER A N 1
ATOM 657 C CA . SER A 1 88 ? 9.074 -5.830 -4.897 1.00 85.62 88 SER A CA 1
ATOM 658 C C . SER A 1 88 ? 8.098 -6.858 -5.470 1.00 85.62 88 SER A C 1
ATOM 660 O O . SER A 1 88 ? 8.373 -7.408 -6.539 1.00 85.62 88 SER A O 1
ATOM 662 N N . PRO A 1 89 ? 6.928 -7.076 -4.843 1.00 88.88 89 PRO A N 1
ATOM 663 C CA . PRO A 1 89 ? 5.811 -7.721 -5.524 1.00 88.88 89 PRO A CA 1
ATOM 664 C C . PRO A 1 89 ? 5.466 -6.981 -6.824 1.00 88.88 89 PRO A C 1
ATOM 666 O O . PRO A 1 89 ? 5.731 -5.782 -6.934 1.00 88.88 89 PRO A O 1
ATOM 669 N N . SER A 1 90 ? 4.854 -7.670 -7.786 1.00 91.81 90 SER A N 1
ATOM 670 C CA . SER A 1 90 ? 4.221 -7.028 -8.942 1.00 91.81 90 SER A CA 1
ATOM 671 C C . SER A 1 90 ? 2.840 -6.490 -8.572 1.00 91.81 90 SER A C 1
ATOM 673 O O . SER A 1 90 ? 2.198 -6.967 -7.630 1.00 91.81 90 SER A O 1
ATOM 675 N N . MET A 1 91 ? 2.323 -5.542 -9.352 1.00 93.75 91 MET A N 1
ATOM 676 C CA . MET A 1 91 ? 0.925 -5.127 -9.203 1.00 93.75 91 MET A CA 1
ATOM 677 C C . MET A 1 91 ? -0.066 -6.268 -9.474 1.00 93.75 91 MET A C 1
ATOM 679 O O . MET A 1 91 ? -1.154 -6.275 -8.901 1.00 93.75 91 MET A O 1
ATOM 683 N N . ASP A 1 92 ? 0.301 -7.260 -10.290 1.00 94.00 92 ASP A N 1
ATOM 684 C CA . ASP A 1 92 ? -0.542 -8.440 -10.504 1.00 94.00 92 ASP A CA 1
ATOM 685 C C . ASP A 1 92 ? -0.598 -9.341 -9.272 1.00 94.00 92 ASP A C 1
ATOM 687 O O . ASP A 1 92 ? -1.661 -9.877 -8.976 1.00 94.00 92 ASP A O 1
ATOM 691 N N . TYR A 1 93 ? 0.495 -9.471 -8.514 1.00 94.81 93 TYR A N 1
ATOM 692 C CA . TYR A 1 93 ? 0.456 -10.154 -7.220 1.00 94.81 93 TYR A CA 1
ATOM 693 C C . TYR A 1 93 ? -0.480 -9.424 -6.252 1.00 94.81 93 TYR A C 1
ATOM 695 O O . TYR A 1 93 ? -1.329 -10.040 -5.611 1.00 94.81 93 TYR A O 1
ATOM 703 N N . VAL A 1 94 ? -0.375 -8.093 -6.183 1.00 95.75 94 VAL A N 1
ATOM 704 C CA . VAL A 1 94 ? -1.240 -7.279 -5.319 1.00 95.75 94 VAL A CA 1
ATOM 705 C C . VAL A 1 94 ? -2.718 -7.500 -5.661 1.00 95.75 94 VAL A C 1
ATOM 707 O O . VAL A 1 94 ? -3.521 -7.786 -4.777 1.00 95.75 94 VAL A O 1
ATOM 710 N N . LYS A 1 95 ? -3.074 -7.442 -6.948 1.00 95.44 95 LYS A N 1
ATOM 711 C CA . LYS A 1 95 ? -4.464 -7.581 -7.403 1.00 95.44 95 LYS A CA 1
ATOM 712 C C . LYS A 1 95 ? -5.014 -9.002 -7.309 1.00 95.44 95 LYS A C 1
ATOM 714 O O . LYS A 1 95 ? -6.173 -9.167 -6.954 1.00 95.44 95 LYS A O 1
ATOM 719 N N . ASN A 1 96 ? -4.221 -10.006 -7.679 1.00 94.44 96 ASN A N 1
ATOM 720 C CA . ASN A 1 96 ? -4.707 -11.379 -7.849 1.00 94.44 96 ASN A CA 1
ATOM 721 C C . ASN A 1 96 ? -4.432 -12.278 -6.638 1.00 94.44 96 ASN A C 1
ATOM 723 O O . ASN A 1 96 ? -4.970 -13.379 -6.582 1.00 94.44 96 ASN A O 1
ATOM 727 N N . VAL A 1 97 ? -3.604 -11.835 -5.686 1.00 93.50 97 VAL A N 1
ATOM 728 C CA . VAL A 1 97 ? -3.256 -12.609 -4.486 1.00 93.50 97 VAL A CA 1
ATOM 729 C C . VAL A 1 97 ? -3.540 -11.805 -3.222 1.00 93.50 97 VAL A C 1
ATOM 731 O O . VAL A 1 97 ? -4.367 -12.217 -2.413 1.00 93.50 97 VAL A O 1
ATOM 734 N N . LEU A 1 98 ? -2.920 -10.631 -3.062 1.00 95.25 98 LEU A N 1
ATOM 735 C CA . LEU A 1 98 ? -3.009 -9.874 -1.808 1.00 95.25 98 LEU A CA 1
ATOM 736 C C . LEU A 1 98 ? -4.433 -9.376 -1.513 1.00 95.25 98 LEU A C 1
ATOM 738 O O . LEU A 1 98 ? -4.947 -9.609 -0.422 1.00 95.25 98 LEU A O 1
ATOM 742 N 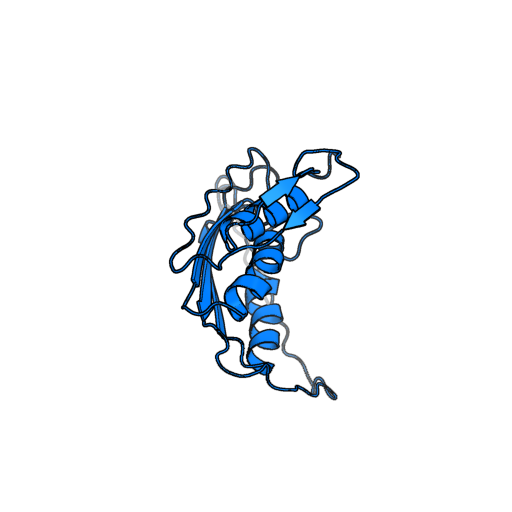N . PHE A 1 99 ? -5.088 -8.717 -2.472 1.00 96.81 99 PHE A N 1
ATOM 743 C CA . PHE A 1 99 ? -6.449 -8.203 -2.272 1.00 96.81 99 PHE A CA 1
ATOM 744 C C . PHE A 1 99 ? -7.495 -9.308 -2.078 1.00 96.81 99 PHE A C 1
ATOM 746 O O . PHE A 1 99 ? -8.321 -9.168 -1.176 1.00 96.81 99 PHE A O 1
ATOM 753 N N . PRO A 1 100 ? -7.464 -10.431 -2.823 1.00 95.12 100 PRO A N 1
ATOM 754 C CA . PRO A 1 100 ? -8.320 -11.575 -2.525 1.00 95.12 100 PRO A CA 1
ATOM 755 C C . PRO A 1 100 ? -8.149 -12.113 -1.103 1.00 95.12 100 PRO A C 1
ATOM 757 O O . PRO A 1 100 ? -9.152 -12.406 -0.459 1.00 95.12 100 PRO A O 1
ATOM 760 N N . ILE A 1 101 ? -6.915 -12.180 -0.585 1.00 94.00 101 ILE A N 1
ATOM 761 C CA . ILE A 1 101 ? -6.667 -12.574 0.810 1.00 94.00 101 ILE A CA 1
ATOM 762 C C . ILE A 1 101 ? -7.289 -11.553 1.769 1.00 94.00 101 ILE A C 1
ATOM 764 O O . ILE A 1 101 ? -7.994 -11.932 2.696 1.00 94.00 101 ILE A O 1
ATOM 768 N N . TYR A 1 102 ? -7.095 -10.256 1.536 1.00 95.19 102 TYR A N 1
ATOM 769 C CA . TYR A 1 102 ? -7.668 -9.196 2.376 1.00 95.19 102 TYR A CA 1
ATOM 770 C C . TYR A 1 102 ? -9.197 -9.193 2.384 1.00 95.19 102 TYR A C 1
ATOM 772 O O . TYR A 1 102 ? -9.811 -8.956 3.425 1.00 95.19 102 TYR A O 1
ATOM 780 N N . LYS A 1 103 ? -9.820 -9.554 1.262 1.00 95.19 103 LYS A N 1
ATOM 781 C CA . LYS A 1 103 ? -11.271 -9.725 1.174 1.00 95.19 103 LYS A CA 1
ATOM 782 C C . LYS A 1 103 ? -11.799 -10.784 2.144 1.00 95.19 103 LYS A C 1
ATOM 784 O O . LYS A 1 103 ? -12.909 -10.618 2.645 1.00 95.19 103 LYS A O 1
ATOM 789 N N . LEU A 1 104 ? -11.017 -11.823 2.459 1.00 94.50 104 LEU A N 1
ATOM 790 C CA . LEU A 1 104 ? -11.391 -12.822 3.470 1.00 94.50 104 LEU A CA 1
ATOM 791 C C . LEU A 1 104 ? -11.544 -12.186 4.860 1.00 94.50 104 LEU A C 1
ATOM 793 O O . LEU A 1 104 ? -12.479 -12.514 5.582 1.00 94.50 104 LEU A O 1
ATOM 797 N N . PHE A 1 105 ? -10.701 -11.201 5.183 1.00 95.44 105 PHE A N 1
ATOM 798 C CA . PHE A 1 105 ? -10.776 -10.416 6.421 1.00 95.44 105 PHE A CA 1
ATOM 799 C C . PHE A 1 105 ? -11.873 -9.336 6.394 1.00 95.44 105 PHE A C 1
ATOM 801 O O . PHE A 1 105 ? -11.988 -8.547 7.330 1.00 95.44 105 PHE A O 1
ATOM 808 N N . GLY A 1 106 ? -12.689 -9.270 5.335 1.00 95.12 106 GLY A N 1
ATOM 809 C CA . GLY A 1 106 ? -13.712 -8.236 5.159 1.00 95.12 106 GLY A CA 1
ATOM 810 C C . GLY A 1 106 ? -13.174 -6.891 4.664 1.00 95.12 106 GLY A C 1
ATOM 811 O O . GLY A 1 106 ? -13.911 -5.911 4.670 1.00 95.12 106 GLY A O 1
ATOM 812 N N . VAL A 1 107 ? -11.916 -6.828 4.217 1.00 96.19 107 VAL A N 1
ATOM 813 C CA . VAL A 1 107 ? -11.328 -5.609 3.647 1.00 96.19 107 VAL A CA 1
ATOM 814 C C . VAL A 1 107 ? -11.671 -5.511 2.163 1.00 96.19 107 VAL A C 1
ATOM 816 O O . VAL A 1 107 ? -11.412 -6.431 1.386 1.00 96.19 107 VAL A O 1
ATOM 819 N N . HIS A 1 108 ? -12.212 -4.368 1.748 1.00 95.44 108 HIS A N 1
ATOM 820 C CA . HIS A 1 108 ? -12.525 -4.092 0.348 1.00 95.44 108 HIS A CA 1
ATOM 821 C C . HIS A 1 108 ? -11.550 -3.068 -0.224 1.00 95.44 108 HIS A C 1
ATOM 823 O O . HIS A 1 108 ? -11.624 -1.879 0.086 1.00 95.44 108 HIS A O 1
ATOM 829 N N . CYS A 1 109 ? -10.636 -3.542 -1.066 1.00 95.56 109 CYS A N 1
ATOM 830 C CA . CYS A 1 109 ? -9.678 -2.710 -1.774 1.00 95.56 109 CYS A CA 1
ATOM 831 C C . CYS A 1 109 ? -9.518 -3.151 -3.232 1.00 95.56 109 CYS A C 1
ATOM 833 O O . CYS A 1 109 ? -9.563 -4.339 -3.554 1.00 95.56 109 CYS A O 1
ATOM 835 N N . GLU A 1 110 ? -9.314 -2.179 -4.117 1.00 96.56 110 GLU A N 1
ATOM 836 C CA . GLU A 1 110 ? -9.117 -2.399 -5.548 1.00 96.56 110 GLU A CA 1
ATOM 837 C C . GLU A 1 110 ? -8.015 -1.492 -6.089 1.00 96.56 110 GLU A C 1
ATOM 839 O O . GLU A 1 110 ? -7.807 -0.382 -5.605 1.00 96.56 110 GLU A O 1
ATOM 844 N N . ALA A 1 111 ? -7.310 -1.948 -7.125 1.00 95.94 111 ALA A N 1
ATOM 845 C CA . ALA A 1 111 ? -6.273 -1.166 -7.786 1.00 95.94 111 ALA A CA 1
ATOM 846 C C . ALA A 1 111 ? -6.484 -1.160 -9.298 1.00 95.94 111 ALA A C 1
ATOM 848 O O . ALA A 1 111 ? -6.443 -2.205 -9.963 1.00 95.94 111 ALA A O 1
ATOM 849 N N . PHE A 1 112 ? -6.641 0.039 -9.846 1.00 95.62 112 PHE A N 1
ATOM 850 C CA . PHE A 1 112 ? -6.713 0.283 -11.275 1.00 95.62 112 PHE A CA 1
ATOM 851 C C . PHE A 1 112 ? -5.349 0.743 -11.791 1.00 95.62 112 PHE A C 1
ATOM 853 O O . PHE A 1 112 ? -4.852 1.796 -11.403 1.00 95.62 112 PHE A O 1
ATOM 860 N N . ILE A 1 113 ? -4.724 -0.063 -12.653 1.00 94.88 113 ILE A N 1
ATOM 861 C CA . ILE A 1 113 ? -3.426 0.254 -13.262 1.00 94.88 113 ILE A CA 1
ATOM 862 C C . ILE A 1 113 ? -3.699 1.088 -14.516 1.00 94.88 113 ILE A C 1
ATOM 864 O O . ILE A 1 113 ? -3.977 0.524 -15.573 1.00 94.88 113 ILE A O 1
ATOM 868 N N . THR A 1 114 ? -3.627 2.416 -14.411 1.00 93.06 114 THR A N 1
ATOM 869 C CA . THR A 1 114 ? -3.803 3.318 -15.565 1.00 93.06 114 THR A CA 1
ATOM 870 C C . THR A 1 114 ? -2.603 3.240 -16.506 1.00 93.06 114 THR A C 1
ATOM 872 O O . THR A 1 114 ? -2.740 3.384 -17.721 1.00 93.06 114 THR A O 1
ATOM 875 N N . LYS A 1 115 ? -1.412 2.967 -15.957 1.00 91.56 115 LYS A N 1
ATOM 876 C CA . LYS A 1 115 ? -0.175 2.826 -16.724 1.00 91.56 115 LYS A CA 1
ATOM 877 C C . LYS A 1 115 ? 0.802 1.870 -16.046 1.00 91.56 115 LYS A C 1
ATOM 879 O O . LYS A 1 115 ? 1.106 2.014 -14.866 1.00 91.56 115 LYS A O 1
ATOM 884 N N . ARG A 1 116 ? 1.363 0.926 -16.806 1.00 90.62 116 ARG A N 1
ATOM 885 C CA . ARG A 1 116 ? 2.468 0.067 -16.343 1.00 90.62 116 ARG A CA 1
ATOM 886 C C . ARG A 1 116 ? 3.781 0.853 -16.314 1.00 90.62 116 ARG A C 1
ATOM 888 O O . ARG A 1 116 ? 4.073 1.618 -17.233 1.00 90.62 116 ARG A O 1
ATOM 895 N N . GLY A 1 117 ? 4.575 0.647 -15.270 1.00 87.56 117 GLY A N 1
ATOM 896 C CA . GLY A 1 117 ? 5.883 1.264 -15.070 1.00 87.56 117 GLY A CA 1
ATOM 897 C C . GLY A 1 117 ? 6.936 0.225 -14.739 1.00 87.56 117 GLY A C 1
ATOM 898 O O . GLY A 1 117 ? 7.033 -0.198 -13.588 1.00 87.56 117 GLY A O 1
ATOM 899 N N . PHE A 1 118 ? 7.740 -0.148 -15.729 1.00 82.88 118 PHE A N 1
ATOM 900 C CA . PHE A 1 118 ? 8.819 -1.120 -15.567 1.00 82.88 118 PHE A CA 1
ATOM 901 C C . PHE A 1 118 ? 10.136 -0.437 -15.180 1.00 82.88 118 PHE A C 1
ATOM 903 O O . PHE A 1 118 ? 10.398 0.718 -15.537 1.00 82.88 118 PHE A O 1
ATOM 910 N N . TYR A 1 119 ? 10.994 -1.160 -14.464 1.00 70.88 119 TYR A N 1
ATOM 911 C CA . TYR A 1 119 ? 12.383 -0.750 -14.239 1.00 70.88 119 TYR A CA 1
ATOM 912 C C . TYR A 1 119 ? 13.120 -0.513 -15.582 1.00 70.88 119 TYR A C 1
ATOM 914 O O . TYR A 1 119 ? 12.832 -1.216 -16.551 1.00 70.88 119 TYR A O 1
ATOM 922 N N . PRO A 1 120 ? 14.074 0.440 -15.696 1.00 68.06 120 PRO A N 1
ATOM 923 C CA . PRO A 1 120 ? 14.577 1.374 -14.677 1.00 68.06 120 PRO A CA 1
ATOM 924 C C . PRO A 1 120 ? 13.797 2.686 -14.578 1.00 68.06 120 PRO A C 1
ATOM 926 O O . PRO A 1 120 ? 13.945 3.412 -13.599 1.00 68.06 120 PRO A O 1
ATOM 929 N N . LYS A 1 121 ? 12.986 3.018 -15.590 1.00 71.19 121 LYS A N 1
ATOM 930 C CA . LYS A 1 121 ? 12.330 4.331 -15.680 1.00 71.19 121 LYS A CA 1
ATOM 931 C C . LYS A 1 121 ? 11.117 4.451 -14.755 1.00 71.19 121 LYS A C 1
ATOM 933 O O . LYS A 1 121 ? 10.815 5.559 -14.322 1.00 71.19 121 LYS A O 1
ATOM 938 N N . GLY A 1 122 ? 10.415 3.354 -14.468 1.00 69.56 122 GLY A N 1
ATOM 939 C CA . GLY A 1 122 ? 9.136 3.392 -13.757 1.00 69.56 122 GLY A CA 1
ATOM 940 C C . GLY A 1 122 ? 8.082 4.160 -14.562 1.00 69.56 122 GLY A C 1
ATOM 941 O O . GLY A 1 122 ? 7.894 3.890 -15.748 1.00 69.56 122 GLY A O 1
ATOM 942 N N . ARG A 1 123 ? 7.436 5.156 -13.936 1.00 80.69 123 ARG A N 1
ATOM 943 C CA . ARG A 1 123 ? 6.366 6.014 -14.508 1.00 80.69 123 ARG A CA 1
ATOM 944 C C . ARG A 1 123 ? 5.046 5.304 -14.797 1.00 80.69 123 ARG A C 1
ATOM 946 O O . ARG A 1 123 ? 4.266 5.758 -15.638 1.00 80.69 123 ARG A O 1
ATOM 953 N N . GLY A 1 124 ? 4.825 4.194 -14.120 1.00 87.69 124 GLY A N 1
ATOM 954 C CA . GLY A 1 124 ? 3.510 3.616 -13.973 1.00 87.69 124 GLY A CA 1
ATOM 955 C C . GLY A 1 124 ? 2.654 4.485 -13.069 1.00 87.69 124 GLY A C 1
ATOM 956 O O . GLY A 1 124 ? 3.157 5.339 -12.334 1.00 87.69 124 GLY A O 1
ATOM 957 N N . GLU A 1 125 ? 1.360 4.264 -13.156 1.00 90.12 125 GLU A N 1
ATOM 958 C CA . GLU A 1 125 ? 0.354 4.969 -12.391 1.00 90.12 125 GLU A CA 1
ATOM 959 C C . GLU A 1 125 ? -0.747 3.978 -12.015 1.00 90.12 125 GLU A C 1
ATOM 961 O O . GLU A 1 125 ? -1.163 3.133 -12.818 1.00 90.12 125 GLU A O 1
ATOM 966 N N . VAL A 1 126 ? -1.146 4.041 -10.749 1.00 92.25 126 VAL A N 1
ATOM 967 C CA . VAL A 1 126 ? -2.159 3.179 -10.152 1.00 92.25 126 VAL A CA 1
ATOM 968 C C . VAL A 1 126 ? -3.067 4.028 -9.281 1.00 92.25 126 VAL A C 1
ATOM 970 O O . VAL A 1 126 ? -2.592 4.852 -8.500 1.00 92.25 126 VAL A O 1
ATOM 973 N N . ILE A 1 127 ? -4.366 3.779 -9.386 1.00 93.25 127 ILE A N 1
ATOM 974 C CA . ILE A 1 127 ? -5.381 4.318 -8.487 1.00 93.25 127 ILE A CA 1
ATOM 975 C C . ILE A 1 127 ? -5.792 3.185 -7.549 1.00 93.25 127 ILE A C 1
ATOM 977 O O . ILE A 1 127 ? -6.345 2.182 -7.998 1.00 93.25 127 ILE A O 1
ATOM 981 N N . LEU A 1 128 ? -5.481 3.324 -6.264 1.00 94.25 128 LEU A N 1
ATOM 982 C CA . LEU A 1 128 ? -5.926 2.427 -5.201 1.00 94.25 128 LEU A CA 1
ATOM 983 C C . LEU A 1 128 ? -7.223 2.975 -4.606 1.00 94.25 128 LEU A C 1
ATOM 985 O O . LEU A 1 128 ? -7.262 4.132 -4.208 1.00 94.25 128 LEU A O 1
ATOM 989 N N . THR A 1 129 ? -8.245 2.143 -4.476 1.00 93.94 129 THR A N 1
ATOM 990 C CA . THR A 1 129 ? -9.448 2.456 -3.701 1.00 93.94 129 THR A CA 1
ATOM 991 C C . THR A 1 129 ? -9.542 1.510 -2.515 1.00 93.94 129 THR A C 1
ATOM 993 O O . THR A 1 129 ? -9.221 0.327 -2.635 1.00 93.94 129 THR A O 1
ATOM 996 N N . VAL A 1 130 ? -9.917 2.038 -1.353 1.00 93.75 130 VAL A N 1
ATOM 997 C CA . VAL A 1 130 ? -10.061 1.272 -0.111 1.00 93.75 130 VAL A CA 1
ATOM 998 C C . VAL A 1 130 ? -11.303 1.760 0.617 1.00 93.75 130 VAL A C 1
ATOM 1000 O O . VAL A 1 130 ? -11.433 2.958 0.881 1.00 93.75 130 VAL A O 1
ATOM 1003 N N . ASN A 1 131 ? -12.189 0.831 0.961 1.00 93.38 131 ASN A N 1
ATOM 1004 C CA . ASN A 1 131 ? -13.299 1.103 1.863 1.00 93.38 131 ASN A CA 1
ATOM 1005 C C . ASN A 1 131 ? -12.845 0.843 3.305 1.00 93.38 131 ASN A C 1
ATOM 1007 O O . ASN A 1 131 ? -12.155 -0.155 3.550 1.00 93.38 131 ASN A O 1
ATOM 1011 N N . PRO A 1 132 ? -13.231 1.706 4.254 1.00 92.12 132 PRO A N 1
ATOM 1012 C CA . PRO A 1 132 ? -12.888 1.518 5.646 1.00 92.12 132 PRO A CA 1
ATOM 1013 C C . PRO A 1 132 ? -13.631 0.321 6.243 1.00 92.12 132 PRO A C 1
ATOM 1015 O O . PRO A 1 132 ? -14.733 -0.038 5.819 1.00 92.12 132 PRO A O 1
ATOM 1018 N N . VAL A 1 133 ? -13.022 -0.286 7.255 1.00 93.19 133 VAL A N 1
ATOM 1019 C CA . VAL A 1 133 ? -13.655 -1.299 8.096 1.00 93.19 133 VAL A CA 1
ATOM 1020 C C . VAL A 1 133 ? -14.271 -0.586 9.295 1.00 93.19 133 VAL A C 1
ATOM 1022 O O . VAL A 1 133 ? -13.555 -0.051 10.135 1.00 93.19 133 VAL A O 1
ATOM 1025 N N . ASN A 1 134 ? -15.603 -0.579 9.366 1.00 81.25 134 ASN A N 1
ATOM 1026 C CA . ASN A 1 134 ? -16.347 0.158 10.397 1.00 81.25 134 ASN A CA 1
ATOM 1027 C C . ASN A 1 134 ? -16.452 -0.584 11.741 1.00 81.25 134 ASN A C 1
ATOM 1029 O O . ASN A 1 134 ? -16.805 0.026 12.745 1.00 81.25 134 ASN A O 1
ATOM 1033 N N . GLU A 1 135 ? -16.182 -1.891 11.756 1.00 84.62 135 GLU A N 1
ATOM 1034 C CA . GLU A 1 135 ? -16.295 -2.736 12.949 1.00 84.62 135 GLU A CA 1
ATOM 1035 C C . GLU A 1 135 ? -14.944 -3.392 13.272 1.00 84.62 135 GLU A C 1
ATOM 1037 O O . GLU A 1 135 ? -14.092 -2.799 13.927 1.00 84.62 135 GLU A O 1
ATOM 1042 N N . TYR A 1 136 ? -14.728 -4.615 12.791 1.00 90.12 136 TYR A N 1
ATOM 1043 C CA . TYR A 1 136 ? -13.526 -5.406 13.024 1.00 90.12 136 TYR A CA 1
ATOM 1044 C C . TYR A 1 136 ? -13.180 -6.233 11.786 1.00 90.12 136 TYR A C 1
ATOM 1046 O O . TYR A 1 136 ? -14.024 -6.517 10.932 1.00 90.12 136 TYR A O 1
ATOM 1054 N N . LEU A 1 137 ? -11.912 -6.631 11.690 1.00 94.81 137 LEU A N 1
ATOM 1055 C CA . LEU A 1 137 ? -11.471 -7.582 10.676 1.00 94.81 137 LEU A CA 1
ATOM 1056 C C . LEU A 1 137 ? -12.072 -8.955 10.972 1.00 94.81 137 LEU A C 1
ATOM 1058 O O . LEU A 1 137 ? -12.021 -9.432 12.106 1.00 94.81 137 LEU A O 1
ATOM 1062 N N . LYS A 1 138 ? -12.614 -9.608 9.945 1.00 94.56 138 LYS A N 1
ATOM 1063 C CA . LYS A 1 138 ? -13.164 -10.957 10.086 1.00 94.56 138 LYS A CA 1
ATOM 1064 C C . LYS A 1 138 ? -12.026 -11.943 10.367 1.00 94.56 138 LYS A C 1
ATOM 1066 O O . LYS A 1 138 ? -11.030 -11.905 9.642 1.00 94.56 138 LYS A O 1
ATOM 1071 N N . PRO A 1 139 ? -12.144 -12.824 11.374 1.00 94.56 139 PRO A N 1
ATOM 1072 C CA . PRO A 1 139 ? -11.190 -13.909 11.545 1.00 94.56 139 PRO A CA 1
ATOM 1073 C C . PRO A 1 139 ? -11.264 -14.847 10.336 1.00 94.56 139 PRO A C 1
ATOM 1075 O O . PRO A 1 139 ? -12.341 -15.084 9.786 1.00 94.56 139 PRO A O 1
ATOM 1078 N N . VAL A 1 140 ? -10.115 -15.372 9.916 1.00 93.62 140 VAL A N 1
ATOM 1079 C CA . VAL A 1 140 ? -10.010 -16.280 8.771 1.00 93.62 140 VAL A CA 1
ATOM 1080 C C . VAL A 1 140 ? -9.181 -17.485 9.184 1.00 93.62 140 VAL A C 1
ATOM 1082 O O . VAL A 1 140 ? -8.074 -17.328 9.695 1.00 93.62 140 VAL A O 1
ATOM 1085 N N . GLU A 1 141 ? -9.693 -18.679 8.907 1.00 93.00 141 GLU A N 1
ATOM 1086 C CA . GLU A 1 141 ? -8.936 -19.924 8.997 1.00 93.00 141 GLU A CA 1
ATOM 1087 C C . GLU A 1 141 ? -8.615 -20.426 7.588 1.00 93.00 141 GLU A C 1
ATOM 1089 O O . GLU A 1 141 ? -9.513 -20.671 6.781 1.00 93.00 141 GLU A O 1
ATOM 1094 N N . ILE A 1 142 ? -7.326 -20.574 7.278 1.00 89.69 142 ILE A N 1
ATOM 1095 C CA . ILE A 1 142 ? -6.846 -21.076 5.983 1.00 89.69 142 ILE A CA 1
ATOM 1096 C C . ILE A 1 142 ? -6.106 -22.391 6.233 1.00 89.69 142 ILE A C 1
ATOM 1098 O O . ILE A 1 142 ? -4.880 -22.444 6.243 1.00 89.69 142 ILE A O 1
ATOM 1102 N N . ASN A 1 143 ? -6.873 -23.453 6.477 1.00 90.06 143 ASN A N 1
ATOM 1103 C CA . ASN A 1 143 ? -6.332 -24.764 6.861 1.00 90.06 143 ASN A CA 1
ATOM 1104 C C . ASN A 1 143 ? -6.116 -25.705 5.664 1.00 90.06 143 ASN A C 1
ATOM 1106 O O . ASN A 1 143 ? -5.441 -26.724 5.785 1.00 90.06 143 ASN A O 1
ATOM 1110 N N . ASN A 1 144 ? -6.700 -25.393 4.504 1.00 85.81 144 ASN A N 1
ATOM 1111 C CA . ASN A 1 144 ? -6.591 -26.212 3.303 1.00 85.81 144 ASN A CA 1
ATOM 1112 C C . ASN A 1 144 ? -6.618 -25.328 2.048 1.00 85.81 144 ASN A C 1
ATOM 1114 O O . ASN A 1 144 ? -7.507 -24.493 1.895 1.00 85.81 144 ASN A O 1
ATOM 1118 N N . PHE A 1 145 ? -5.661 -25.532 1.143 1.00 81.50 145 PHE A N 1
ATOM 1119 C CA . PHE A 1 145 ? -5.565 -24.815 -0.135 1.00 81.50 145 PHE A CA 1
ATOM 1120 C C . PHE A 1 145 ? -6.413 -25.450 -1.254 1.00 81.50 145 PHE A C 1
ATOM 1122 O O . PHE A 1 145 ? -6.461 -24.922 -2.365 1.00 81.50 145 PHE A O 1
ATOM 1129 N N . GLY A 1 146 ? -7.102 -26.559 -0.964 1.00 82.44 146 GLY A N 1
ATOM 1130 C CA . GLY A 1 146 ? -7.895 -27.319 -1.928 1.00 82.44 146 GLY A CA 1
ATOM 1131 C C . GLY A 1 146 ? -7.045 -28.227 -2.825 1.00 82.44 146 GLY A C 1
ATOM 1132 O O . GLY A 1 146 ? -5.821 -28.279 -2.717 1.00 82.44 146 GLY A O 1
ATOM 1133 N N . GLY A 1 147 ? -7.709 -28.972 -3.714 1.00 75.38 147 GLY A N 1
ATOM 1134 C CA . GLY A 1 147 ? -7.066 -29.878 -4.671 1.00 75.38 147 GLY A CA 1
ATOM 1135 C C . GLY A 1 147 ? -7.196 -29.385 -6.114 1.00 75.38 147 GLY A C 1
ATOM 1136 O O . GLY A 1 147 ? -8.295 -29.046 -6.537 1.00 75.38 147 GLY A O 1
ATOM 1137 N N . HIS A 1 148 ? -6.085 -29.430 -6.862 1.00 76.50 148 HIS A N 1
ATOM 1138 C CA . HIS A 1 148 ? -5.930 -29.069 -8.287 1.00 76.50 148 HIS A CA 1
ATOM 1139 C C . HIS A 1 148 ? -6.031 -27.564 -8.610 1.00 76.50 148 HIS A C 1
ATOM 1141 O O . HIS A 1 148 ? -7.039 -27.101 -9.147 1.00 76.50 148 HIS A O 1
ATOM 1147 N N . PRO A 1 149 ? -4.972 -26.774 -8.350 1.00 82.00 149 PRO A N 1
ATOM 1148 C CA . PRO A 1 149 ? -4.939 -25.379 -8.771 1.00 82.00 149 PRO A CA 1
ATOM 1149 C C . PRO A 1 149 ? -4.843 -25.268 -10.301 1.00 82.00 149 PRO A C 1
ATOM 1151 O O . PRO A 1 149 ? -3.963 -25.855 -10.929 1.00 82.00 149 PRO A O 1
ATOM 1154 N N . SER A 1 150 ? -5.709 -24.458 -10.913 1.00 87.38 150 SER A N 1
ATOM 1155 C CA . SER A 1 150 ? -5.500 -24.012 -12.294 1.00 87.38 150 SER A CA 1
ATOM 1156 C C . SER A 1 150 ? -4.381 -22.970 -12.328 1.00 87.38 150 SER A C 1
ATOM 1158 O O . SER A 1 150 ? -4.442 -21.989 -11.583 1.00 87.38 150 SER A O 1
ATOM 1160 N N . ILE A 1 151 ? -3.401 -23.127 -13.214 1.00 89.56 151 ILE A N 1
ATOM 1161 C CA . ILE A 1 151 ? -2.298 -22.170 -13.361 1.00 89.56 151 ILE A CA 1
ATOM 1162 C C . ILE A 1 151 ? -2.628 -21.192 -14.493 1.00 89.56 151 ILE A C 1
ATOM 1164 O O . ILE A 1 151 ? -2.998 -21.599 -15.592 1.00 89.56 151 ILE A O 1
ATOM 1168 N N . LYS A 1 152 ? -2.479 -19.891 -14.229 1.00 90.62 152 LYS A N 1
ATOM 1169 C CA . LYS A 1 152 ? -2.606 -18.819 -15.226 1.00 90.62 152 LYS A CA 1
ATOM 1170 C C . LYS A 1 152 ? -1.335 -17.977 -15.232 1.00 90.62 152 LYS A C 1
ATOM 1172 O O . LYS A 1 152 ? -0.817 -17.639 -14.171 1.00 90.62 152 LYS A O 1
ATOM 1177 N N . GLY A 1 153 ? -0.854 -17.631 -16.424 1.00 90.44 153 GLY A N 1
ATOM 1178 C CA . GLY A 1 153 ? 0.313 -16.775 -16.625 1.00 90.44 153 GLY A CA 1
ATOM 1179 C C . GLY A 1 153 ? -0.062 -15.477 -17.333 1.00 90.44 153 GLY A C 1
ATOM 1180 O O . GLY A 1 153 ? -0.943 -15.465 -18.190 1.00 90.44 153 GLY A O 1
ATOM 1181 N N . PHE A 1 154 ? 0.629 -14.392 -16.989 1.00 88.38 154 PHE A N 1
ATOM 1182 C CA . PHE A 1 154 ? 0.488 -13.093 -17.642 1.00 88.38 154 PHE A CA 1
ATOM 1183 C C . PHE A 1 154 ? 1.864 -12.616 -18.101 1.00 88.38 154 PHE A C 1
ATOM 1185 O O . PHE A 1 154 ? 2.822 -12.657 -17.329 1.00 88.38 154 PHE A O 1
ATOM 1192 N N . VAL A 1 155 ? 1.962 -12.154 -19.349 1.00 89.75 155 VAL A N 1
ATOM 1193 C CA . VAL A 1 155 ? 3.196 -11.598 -19.918 1.00 89.75 155 VAL A CA 1
ATOM 1194 C C . VAL A 1 155 ? 2.907 -10.192 -20.417 1.00 89.75 155 VAL A C 1
ATOM 1196 O O . VAL A 1 155 ? 1.978 -9.977 -21.193 1.00 89.75 155 VAL A O 1
ATOM 1199 N N . PHE A 1 156 ? 3.721 -9.234 -19.981 1.00 87.50 156 PHE A N 1
ATOM 1200 C CA . PHE A 1 156 ? 3.630 -7.840 -20.401 1.00 87.50 156 PHE A CA 1
ATOM 1201 C C . PHE A 1 156 ? 4.923 -7.434 -21.102 1.00 87.50 156 PHE A C 1
ATOM 1203 O O . PHE A 1 156 ? 6.014 -7.679 -20.592 1.00 87.50 156 PHE A O 1
ATOM 1210 N N . ILE A 1 157 ? 4.798 -6.801 -22.269 1.00 85.75 157 ILE A N 1
ATOM 1211 C CA . ILE A 1 157 ? 5.930 -6.354 -23.085 1.00 85.75 157 ILE A CA 1
ATOM 1212 C C . ILE A 1 157 ? 5.773 -4.855 -23.332 1.00 85.75 157 ILE A C 1
ATOM 1214 O O . ILE A 1 157 ? 4.728 -4.405 -23.800 1.00 85.75 157 ILE A O 1
ATOM 1218 N N . ALA A 1 158 ? 6.812 -4.078 -23.022 1.00 80.38 158 ALA A N 1
ATOM 1219 C CA . ALA A 1 158 ? 6.856 -2.642 -23.273 1.00 80.38 158 ALA A CA 1
ATOM 1220 C C . ALA A 1 158 ? 8.217 -2.250 -23.866 1.00 80.38 158 ALA A C 1
ATOM 1222 O O . ALA A 1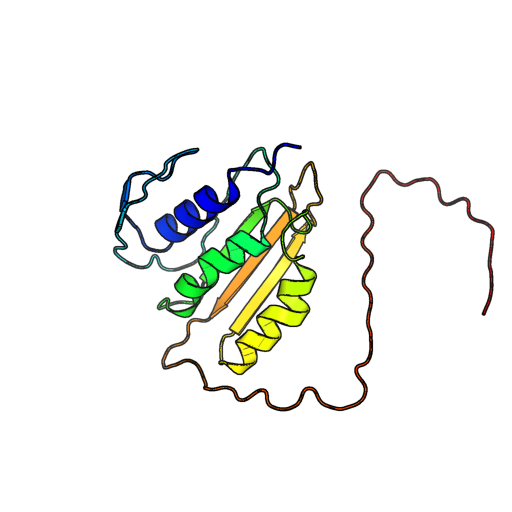 158 ? 9.259 -2.448 -23.246 1.00 80.38 158 ALA A O 1
ATOM 1223 N N . GLY A 1 159 ? 8.203 -1.685 -25.072 1.00 75.19 159 GLY A N 1
ATOM 1224 C CA . GLY A 1 159 ? 9.387 -1.285 -25.830 1.00 75.19 159 GLY A CA 1
ATOM 1225 C C . GLY A 1 159 ? 8.992 -0.787 -27.224 1.00 75.19 159 GLY A C 1
ATOM 1226 O O . GLY A 1 159 ? 7.820 -0.909 -27.595 1.00 75.19 159 GLY A O 1
ATOM 1227 N N . PRO A 1 160 ? 9.919 -0.197 -28.000 1.00 61.75 160 PRO A N 1
ATOM 1228 C CA . PRO A 1 160 ? 9.650 0.112 -29.401 1.00 61.75 160 PRO A CA 1
ATOM 1229 C C . PRO A 1 160 ? 9.200 -1.166 -30.117 1.00 61.75 160 PRO A C 1
ATOM 1231 O O . PRO A 1 160 ? 9.743 -2.240 -29.859 1.00 61.75 160 PRO A O 1
ATOM 1234 N N . LYS A 1 161 ? 8.182 -1.061 -30.981 1.00 49.81 161 LYS A N 1
ATOM 1235 C CA . LYS A 1 161 ? 7.699 -2.190 -31.784 1.00 49.81 161 LYS A CA 1
ATOM 1236 C C . LYS A 1 161 ? 8.884 -2.759 -32.569 1.00 49.81 161 LYS A C 1
ATOM 1238 O O . LYS A 1 161 ? 9.303 -2.158 -33.554 1.00 49.81 161 LYS A O 1
ATOM 1243 N N . HIS A 1 162 ? 9.426 -3.900 -32.153 1.00 48.03 162 HIS A N 1
ATOM 1244 C CA . HIS A 1 162 ? 10.254 -4.683 -33.056 1.00 48.03 162 HIS A CA 1
ATOM 1245 C C . HIS A 1 162 ? 9.306 -5.178 -34.149 1.00 48.03 162 HIS A C 1
ATOM 1247 O O . HIS A 1 162 ? 8.283 -5.789 -33.838 1.00 48.03 162 HIS A O 1
ATOM 1253 N N . GLN A 1 163 ? 9.592 -4.817 -35.400 1.00 43.19 163 GLN A N 1
ATOM 1254 C CA . GLN A 1 163 ? 8.811 -5.199 -36.573 1.00 43.19 163 GLN A CA 1
ATOM 1255 C C . GLN A 1 163 ? 8.447 -6.686 -36.494 1.00 43.19 163 GLN A C 1
ATOM 1257 O O . GLN A 1 163 ? 9.320 -7.553 -36.452 1.00 43.19 163 GLN A O 1
ATOM 1262 N N . THR A 1 164 ? 7.151 -6.977 -36.446 1.00 38.28 164 THR A N 1
ATOM 1263 C CA . THR A 1 164 ? 6.608 -8.326 -36.581 1.00 38.28 164 THR A CA 1
ATOM 1264 C C . THR A 1 164 ? 6.794 -8.785 -38.023 1.00 38.28 164 THR A C 1
ATOM 1266 O O . THR A 1 164 ? 5.864 -8.729 -38.815 1.00 38.28 164 THR A O 1
ATOM 1269 N N . ASN A 1 165 ? 7.998 -9.243 -38.358 1.00 41.03 165 ASN A N 1
ATOM 1270 C CA . ASN A 1 165 ? 8.189 -10.273 -39.371 1.00 41.03 165 ASN A CA 1
ATOM 1271 C C . ASN A 1 165 ? 8.523 -11.566 -38.631 1.00 41.03 165 ASN A C 1
ATOM 1273 O O . ASN A 1 165 ? 9.681 -11.891 -38.381 1.00 41.03 165 ASN A O 1
ATOM 1277 N N . LYS A 1 166 ? 7.475 -12.289 -38.239 1.00 39.41 166 LYS A N 1
ATOM 1278 C CA . LYS A 1 166 ? 7.563 -13.715 -37.938 1.00 39.41 166 LYS A CA 1
ATOM 1279 C C . LYS A 1 166 ? 6.456 -14.420 -38.707 1.00 39.41 166 LYS A C 1
ATOM 1281 O O . LYS A 1 166 ? 5.412 -14.755 -38.160 1.00 39.41 166 LYS A O 1
ATOM 1286 N N . ASN A 1 167 ? 6.737 -14.663 -39.987 1.00 40.16 167 ASN A N 1
ATOM 1287 C CA . ASN A 1 167 ? 6.426 -15.969 -40.548 1.00 40.16 167 ASN A CA 1
ATOM 1288 C C . ASN A 1 167 ? 7.095 -16.992 -39.629 1.00 40.16 167 ASN A C 1
ATOM 1290 O O . ASN A 1 167 ? 8.319 -17.013 -39.532 1.00 40.16 167 ASN A O 1
ATOM 1294 N N . ASN A 1 168 ? 6.286 -17.696 -38.847 1.00 34.06 168 ASN A N 1
ATOM 1295 C CA . ASN A 1 168 ? 6.411 -19.123 -38.575 1.00 34.06 168 ASN A CA 1
ATOM 1296 C C . ASN A 1 168 ? 5.304 -19.502 -37.595 1.00 34.06 168 ASN A C 1
ATOM 1298 O O . ASN A 1 168 ? 5.426 -19.356 -36.380 1.00 34.06 168 ASN A O 1
ATOM 1302 N N . GLN A 1 169 ? 4.209 -19.981 -38.183 1.00 38.88 169 GLN A N 1
ATOM 1303 C CA . GLN A 1 169 ? 3.358 -20.977 -37.557 1.00 38.88 169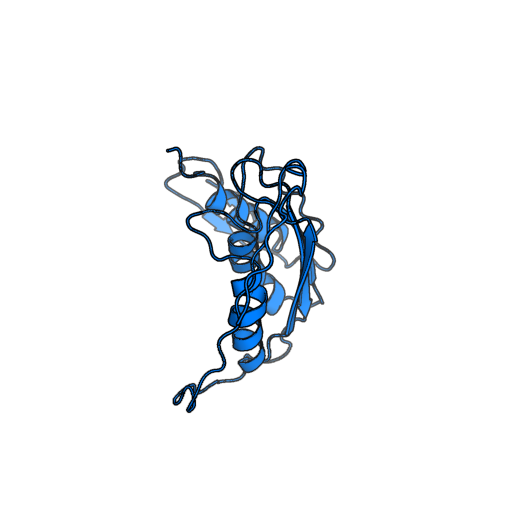 GLN A CA 1
ATOM 1304 C C . GLN A 1 169 ? 4.229 -22.147 -37.094 1.00 38.88 169 GLN A C 1
ATOM 1306 O O . GLN A 1 169 ? 4.952 -22.719 -37.903 1.00 38.88 169 GLN A O 1
ATOM 1311 N N . VAL A 1 170 ? 4.109 -22.513 -35.825 1.00 36.09 170 VAL A N 1
ATOM 1312 C CA . VAL A 1 170 ? 4.165 -23.894 -35.329 1.00 36.09 170 VAL A CA 1
ATOM 1313 C C . VAL A 1 170 ? 3.303 -23.835 -34.058 1.00 36.09 170 VAL A C 1
ATOM 1315 O O . VAL A 1 170 ? 3.570 -22.997 -33.205 1.00 36.09 170 VAL A O 1
ATOM 1318 N N . GLY A 1 171 ? 2.166 -24.508 -33.916 1.00 36.91 171 GLY A N 1
ATOM 1319 C CA . GLY A 1 171 ? 1.830 -25.850 -34.370 1.00 36.91 171 GLY A CA 1
ATOM 1320 C C . GLY A 1 171 ? 1.894 -26.765 -33.144 1.00 36.91 171 GLY A C 1
ATOM 1321 O O . GLY A 1 171 ? 2.998 -26.998 -32.656 1.00 36.91 171 GLY A O 1
ATOM 1322 N N . CYS A 1 172 ? 0.711 -27.241 -32.727 1.00 35.16 172 CYS A N 1
ATOM 1323 C CA . CYS A 1 172 ? 0.338 -28.034 -31.540 1.00 35.16 172 CYS A CA 1
ATOM 1324 C C . CYS A 1 172 ? -0.113 -27.230 -30.313 1.00 35.16 172 CYS A C 1
ATOM 1326 O O . CYS A 1 172 ? 0.738 -26.644 -29.610 1.00 35.16 172 CYS A O 1
#